Protein AF-A0AAJ2NU04-F1 (afdb_monomer_lite)

pLDDT: mean 92.3, std 6.12, range [57.88, 97.81]

Structure (mmCIF, N/CA/C/O backbone):
data_AF-A0AAJ2NU04-F1
#
_entry.id   AF-A0AAJ2NU04-F1
#
loop_
_atom_site.group_PDB
_atom_site.id
_atom_site.type_symbol
_atom_site.label_atom_id
_atom_site.label_alt_id
_atom_site.label_comp_id
_atom_site.label_asym_id
_atom_site.label_entity_id
_atom_site.label_seq_id
_atom_site.pdbx_PDB_ins_code
_atom_site.Cartn_x
_atom_site.Cartn_y
_atom_site.Cartn_z
_atom_site.occupancy
_atom_site.B_iso_or_equiv
_atom_site.auth_seq_id
_atom_site.auth_comp_id
_atom_site.auth_asym_id
_atom_site.auth_atom_id
_atom_site.pdbx_PDB_model_num
ATOM 1 N N . ILE A 1 1 ? -0.758 2.320 -23.422 1.00 90.00 1 ILE A N 1
ATOM 2 C CA . ILE A 1 1 ? 0.523 1.686 -23.021 1.00 90.00 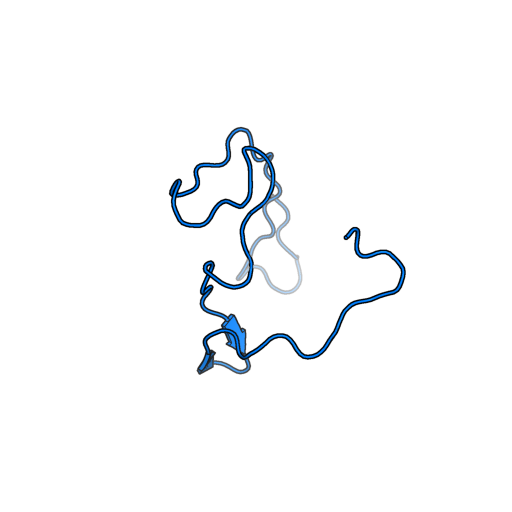1 ILE A CA 1
ATOM 3 C C . ILE A 1 1 ? 1.633 2.619 -23.468 1.00 90.00 1 ILE A C 1
ATOM 5 O O . ILE A 1 1 ? 1.584 3.061 -24.609 1.00 90.00 1 ILE A O 1
ATOM 9 N N . ARG A 1 2 ? 2.560 2.972 -22.577 1.00 93.31 2 ARG A N 1
ATOM 10 C CA . ARG A 1 2 ? 3.738 3.787 -22.899 1.00 93.31 2 ARG A CA 1
ATOM 11 C C . ARG A 1 2 ? 4.987 2.932 -22.722 1.00 93.31 2 ARG A C 1
ATOM 13 O O . ARG A 1 2 ? 5.143 2.327 -21.666 1.00 93.31 2 ARG A O 1
ATOM 20 N N . ILE A 1 3 ? 5.833 2.880 -23.742 1.00 93.44 3 ILE A N 1
ATOM 21 C CA . ILE A 1 3 ? 7.124 2.184 -23.724 1.00 93.44 3 ILE A CA 1
ATOM 22 C C . ILE A 1 3 ? 8.184 3.279 -23.871 1.00 93.44 3 ILE A C 1
ATOM 24 O O . ILE A 1 3 ? 8.072 4.047 -24.826 1.00 93.44 3 ILE A O 1
ATOM 28 N N . PRO A 1 4 ? 9.126 3.432 -22.927 1.00 91.38 4 PRO A N 1
ATOM 29 C CA . PRO A 1 4 ? 10.231 4.376 -23.077 1.00 91.38 4 PRO A CA 1
ATOM 30 C C . PRO A 1 4 ? 11.147 3.962 -24.231 1.00 91.38 4 PRO A C 1
ATOM 32 O O . PRO A 1 4 ? 11.458 2.779 -24.374 1.00 91.38 4 PRO A O 1
ATOM 35 N N . ASP A 1 5 ? 11.607 4.930 -25.022 1.00 90.06 5 ASP A N 1
ATOM 36 C CA . ASP A 1 5 ? 12.480 4.661 -26.170 1.00 90.06 5 ASP A CA 1
ATOM 37 C C . ASP A 1 5 ? 13.893 4.246 -25.721 1.00 90.06 5 ASP A C 1
ATOM 39 O O . ASP A 1 5 ? 14.541 3.419 -26.363 1.00 90.06 5 ASP A O 1
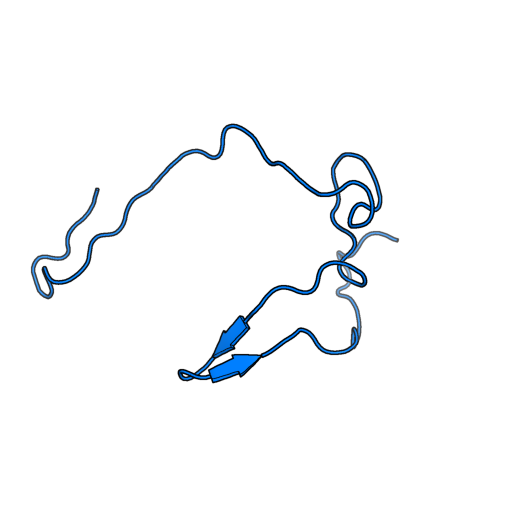ATOM 43 N N . GLU A 1 6 ? 14.365 4.781 -24.593 1.00 91.06 6 GLU A N 1
ATOM 44 C CA . GLU A 1 6 ? 15.702 4.520 -24.052 1.00 91.06 6 GLU A CA 1
ATOM 45 C C . GLU A 1 6 ? 15.814 3.162 -23.341 1.00 91.06 6 GLU A C 1
ATOM 47 O O . GLU A 1 6 ? 16.914 2.620 -23.216 1.00 91.06 6 GLU A O 1
ATOM 52 N N . GLU A 1 7 ? 14.694 2.595 -22.881 1.00 87.50 7 GLU A N 1
ATOM 53 C CA . GLU A 1 7 ? 14.664 1.314 -22.175 1.00 87.50 7 GLU A CA 1
ATOM 54 C C . GLU A 1 7 ? 13.377 0.524 -22.502 1.00 87.50 7 GLU A C 1
ATOM 56 O O . GLU A 1 7 ? 12.421 0.512 -21.723 1.00 87.50 7 GLU A O 1
ATOM 61 N N . PRO A 1 8 ? 13.342 -0.199 -23.640 1.00 85.81 8 PRO A N 1
ATOM 62 C CA . PR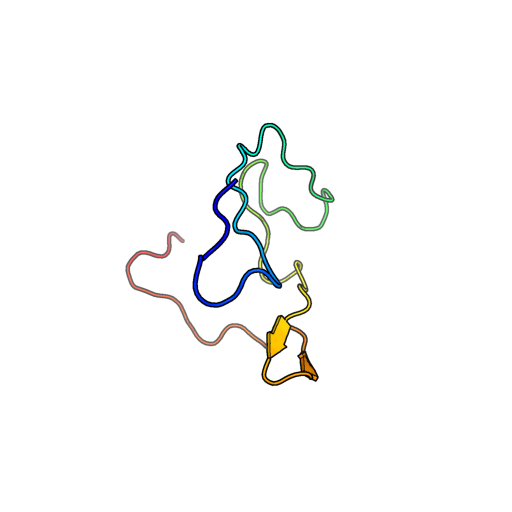O A 1 8 ? 12.151 -0.919 -24.099 1.00 85.81 8 PRO A CA 1
ATOM 63 C C . PRO A 1 8 ? 11.870 -2.214 -23.311 1.00 85.81 8 PRO A C 1
ATOM 65 O O . PRO A 1 8 ? 10.992 -2.991 -23.686 1.00 85.81 8 PRO A O 1
ATOM 68 N N . SER A 1 9 ? 12.626 -2.485 -22.239 1.00 94.81 9 SER A N 1
ATOM 69 C CA . SER A 1 9 ? 12.499 -3.691 -21.407 1.00 94.81 9 SER A CA 1
ATOM 70 C C . SER A 1 9 ? 11.255 -3.671 -20.509 1.00 94.81 9 SER A C 1
ATOM 72 O O . SER A 1 9 ? 10.851 -4.720 -20.002 1.00 94.81 9 SER A O 1
ATOM 74 N N . PHE A 1 10 ? 10.625 -2.505 -20.328 1.00 93.75 10 PHE A N 1
ATOM 75 C CA . PHE A 1 10 ? 9.403 -2.349 -19.548 1.00 93.75 10 PHE A CA 1
ATOM 76 C C . PHE A 1 10 ? 8.398 -1.410 -20.226 1.00 93.75 10 PHE A C 1
ATOM 78 O O . PHE A 1 10 ? 8.728 -0.617 -21.106 1.00 93.75 10 PHE A O 1
ATOM 85 N N . ALA A 1 11 ? 7.140 -1.495 -19.795 1.00 95.25 11 ALA A N 1
ATOM 86 C CA . ALA A 1 11 ? 6.067 -0.623 -20.252 1.00 95.25 11 ALA A CA 1
ATOM 87 C C . ALA A 1 11 ? 5.242 -0.117 -19.065 1.00 95.25 11 ALA A C 1
ATOM 89 O O . ALA A 1 11 ? 5.016 -0.837 -18.093 1.00 95.25 11 ALA A O 1
ATOM 90 N N . VAL A 1 12 ? 4.738 1.109 -19.173 1.00 94.81 12 VAL A N 1
ATOM 91 C CA . VAL A 1 12 ? 3.780 1.693 -18.231 1.00 94.81 12 VAL A CA 1
ATOM 92 C C . VAL A 1 12 ? 2.376 1.547 -18.811 1.00 94.81 12 VAL A C 1
ATOM 94 O O . VAL A 1 12 ? 2.068 2.040 -19.905 1.00 94.81 12 VAL A O 1
ATOM 97 N N . VAL A 1 13 ? 1.504 0.872 -18.067 1.00 95.88 13 VAL A N 1
ATOM 98 C CA . VAL A 1 13 ? 0.100 0.667 -18.431 1.00 95.88 13 VAL A CA 1
ATOM 99 C C . VAL A 1 13 ? -0.776 1.422 -17.443 1.00 95.88 13 VAL A C 1
ATOM 101 O O . VAL A 1 13 ? -0.641 1.259 -16.236 1.00 95.88 13 VAL A O 1
ATOM 104 N N . GLU A 1 14 ? -1.676 2.245 -17.967 1.00 96.88 14 GLU A N 1
ATOM 105 C CA . GLU A 1 14 ? -2.705 2.917 -17.182 1.00 96.88 14 GLU A CA 1
ATOM 106 C C . GLU A 1 14 ? -4.025 2.178 -17.377 1.00 96.88 14 GLU A C 1
ATOM 108 O O . GLU A 1 14 ? -4.387 1.834 -18.505 1.00 96.88 14 GLU A O 1
ATOM 113 N N . VAL A 1 15 ? -4.714 1.903 -16.273 1.00 96.31 15 VAL A N 1
ATOM 114 C CA . VAL A 1 15 ? -5.983 1.176 -16.255 1.00 96.31 15 VAL A CA 1
ATOM 115 C C . VAL A 1 15 ? -6.935 1.820 -15.259 1.00 96.31 15 VAL A C 1
ATOM 117 O O . VAL A 1 15 ? -6.510 2.422 -14.274 1.00 96.31 15 VAL A O 1
ATOM 120 N N . GLN A 1 16 ? -8.233 1.647 -15.493 1.00 97.81 16 GLN A N 1
ATOM 121 C CA . GLN A 1 16 ? -9.266 2.041 -14.547 1.00 97.81 16 GLN A CA 1
ATOM 122 C C . GLN A 1 16 ? -9.626 0.859 -13.643 1.00 97.81 16 GLN A C 1
ATOM 124 O O . GLN A 1 16 ? -10.014 -0.206 -14.125 1.00 97.81 16 GLN A O 1
ATOM 129 N N . ALA A 1 17 ? -9.550 1.059 -12.326 1.00 96.62 17 ALA A N 1
ATOM 130 C CA . ALA A 1 17 ? -10.136 0.126 -11.372 1.00 96.62 17 ALA A CA 1
ATOM 131 C C . ALA A 1 17 ? -11.666 0.254 -11.419 1.00 96.62 17 ALA A C 1
ATOM 133 O O . ALA A 1 17 ? -12.215 1.305 -11.095 1.00 96.62 17 ALA A O 1
ATOM 134 N N . ILE A 1 18 ? -12.349 -0.807 -11.848 1.00 97.81 18 ILE A N 1
ATOM 135 C CA . ILE A 1 18 ? -13.818 -0.829 -11.954 1.00 97.81 18 ILE A CA 1
ATOM 136 C C . ILE A 1 18 ? -14.494 -1.387 -10.700 1.00 97.81 18 ILE A C 1
ATOM 138 O O . ILE A 1 18 ? -15.622 -1.022 -10.396 1.00 97.81 18 ILE A O 1
ATOM 142 N N . HIS A 1 19 ? -13.803 -2.27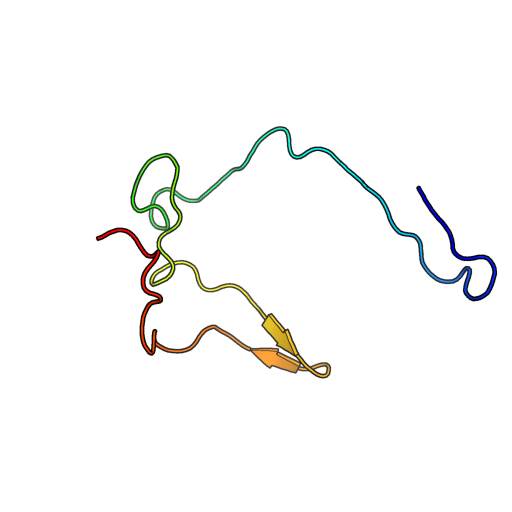3 -9.984 1.00 95.88 19 HIS A N 1
ATOM 143 C CA . HIS A 1 19 ? -14.293 -2.940 -8.786 1.00 95.88 19 HIS A CA 1
ATOM 144 C C . HIS A 1 19 ? -13.124 -3.204 -7.842 1.00 95.88 19 HIS A C 1
ATOM 146 O O . HIS A 1 19 ? -12.011 -3.493 -8.286 1.00 95.88 19 HIS A O 1
ATOM 152 N N . ILE A 1 20 ? -13.398 -3.129 -6.541 1.00 93.81 20 ILE A N 1
ATOM 153 C CA . ILE A 1 20 ? -12.467 -3.500 -5.478 1.00 93.81 20 ILE A CA 1
ATOM 154 C C . ILE A 1 20 ? -13.146 -4.589 -4.656 1.00 93.81 20 ILE A C 1
ATOM 156 O O . ILE A 1 20 ? -14.284 -4.430 -4.218 1.00 93.81 20 ILE A O 1
ATOM 160 N N . HIS A 1 21 ? -12.441 -5.697 -4.452 1.00 94.88 21 HIS A N 1
ATOM 161 C CA . HIS A 1 21 ? -12.882 -6.775 -3.580 1.00 94.88 21 HIS A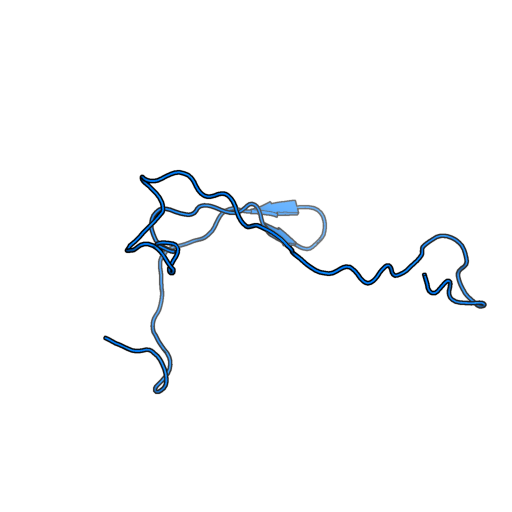 CA 1
ATOM 162 C C . HIS A 1 21 ? -11.996 -6.788 -2.341 1.00 94.88 21 HIS A C 1
ATOM 164 O O . HIS A 1 21 ? -10.772 -6.795 -2.453 1.00 94.88 21 HIS A O 1
ATOM 170 N N . ALA A 1 22 ? -12.617 -6.807 -1.168 1.00 95.06 22 ALA A N 1
ATOM 171 C CA . ALA A 1 22 ? -11.927 -6.893 0.108 1.00 95.06 22 ALA A CA 1
ATOM 172 C C . ALA A 1 22 ? -12.576 -7.971 0.974 1.00 95.06 22 ALA A C 1
ATOM 174 O O . ALA A 1 22 ? -13.787 -8.202 0.911 1.00 95.06 22 ALA A O 1
ATOM 175 N N . HIS A 1 23 ? -11.761 -8.642 1.785 1.00 96.25 23 HIS A N 1
ATOM 176 C CA . HIS A 1 23 ? -12.278 -9.566 2.784 1.00 96.25 23 HIS A CA 1
ATOM 177 C C . HIS A 1 23 ? -13.007 -8.771 3.872 1.00 96.25 23 HIS A C 1
ATOM 179 O O . HIS A 1 23 ? -12.479 -7.779 4.365 1.00 96.25 23 HIS A O 1
ATOM 185 N N . LYS A 1 24 ? -14.205 -9.199 4.280 1.00 95.44 24 LYS A N 1
ATOM 186 C CA . LYS A 1 24 ? -15.034 -8.421 5.221 1.00 95.44 24 LYS A CA 1
ATOM 187 C C . LYS A 1 24 ? -14.335 -8.140 6.551 1.00 95.44 24 LYS A C 1
ATOM 189 O O . LYS A 1 24 ? -14.565 -7.109 7.162 1.00 95.44 24 LYS A O 1
ATOM 194 N N . GLU A 1 25 ? -13.472 -9.048 6.992 1.00 96.31 25 GLU A N 1
ATOM 195 C CA . GLU A 1 25 ? -12.790 -8.917 8.282 1.00 96.31 25 GLU A CA 1
ATOM 196 C C . GLU A 1 25 ? -11.720 -7.821 8.302 1.00 96.31 25 GLU A C 1
ATOM 198 O O . GLU A 1 25 ? -11.416 -7.316 9.381 1.00 96.31 25 GLU A O 1
ATOM 203 N N . ILE A 1 26 ? -11.179 -7.431 7.139 1.00 95.81 26 ILE A N 1
ATOM 204 C CA . ILE A 1 26 ? -10.162 -6.371 7.022 1.00 95.81 26 ILE A CA 1
ATOM 205 C C . ILE A 1 26 ? -10.773 -4.993 6.752 1.00 95.81 26 ILE A C 1
ATOM 207 O O . ILE A 1 26 ? -10.045 -4.058 6.441 1.00 95.81 26 ILE A O 1
ATOM 211 N N . LEU A 1 27 ? -12.096 -4.868 6.815 1.00 96.38 27 LEU A N 1
ATOM 212 C CA . LEU A 1 27 ? -12.806 -3.613 6.612 1.00 96.38 27 LEU A CA 1
ATOM 213 C C . LEU A 1 27 ? -13.191 -2.994 7.959 1.00 96.38 27 LEU A C 1
ATOM 215 O O . LEU A 1 27 ? -13.574 -3.708 8.889 1.00 96.38 27 LEU A O 1
ATOM 219 N N . ILE A 1 28 ? -13.094 -1.667 8.051 1.00 94.62 28 ILE A N 1
ATOM 220 C CA . ILE A 1 28 ? -13.710 -0.886 9.136 1.00 94.62 28 ILE A CA 1
ATOM 221 C C . ILE A 1 28 ? -15.181 -0.627 8.788 1.00 94.62 28 ILE A C 1
ATOM 223 O O . ILE A 1 28 ? -16.058 -0.741 9.642 1.00 94.62 28 ILE A O 1
ATOM 227 N N . ASP A 1 29 ? -15.443 -0.325 7.515 1.00 92.75 29 ASP A N 1
ATOM 228 C CA . ASP A 1 29 ? -16.763 -0.120 6.922 1.00 92.75 29 ASP A CA 1
ATOM 229 C C . ASP A 1 29 ? -16.742 -0.498 5.424 1.00 92.75 29 ASP A C 1
ATOM 231 O O . ASP A 1 29 ? -15.746 -1.006 4.910 1.00 92.75 29 ASP A O 1
ATOM 235 N N . ASP A 1 30 ? -17.827 -0.236 4.694 1.00 90.38 30 ASP A N 1
ATOM 236 C CA . ASP A 1 30 ? -17.951 -0.594 3.272 1.00 90.38 30 ASP A CA 1
ATOM 237 C C . ASP A 1 30 ? -16.986 0.152 2.324 1.00 90.38 30 ASP A C 1
ATOM 239 O O . ASP A 1 30 ? -16.938 -0.143 1.127 1.00 90.38 30 ASP A O 1
ATOM 243 N N . ARG A 1 31 ? -16.245 1.150 2.815 1.00 91.56 31 ARG A N 1
ATOM 244 C CA . ARG A 1 31 ? -15.374 2.034 2.024 1.00 91.56 31 ARG A CA 1
ATOM 245 C C . ARG A 1 31 ? -13.932 2.088 2.526 1.00 91.56 31 ARG A C 1
ATOM 247 O O . ARG A 1 31 ? -13.063 2.505 1.760 1.00 91.56 31 ARG A O 1
ATOM 254 N N . HIS A 1 32 ? -13.660 1.654 3.754 1.00 92.12 32 HIS A N 1
ATOM 255 C CA . HIS A 1 32 ? -12.351 1.785 4.388 1.00 92.12 32 HIS A CA 1
ATOM 256 C C . HIS A 1 32 ? -11.782 0.438 4.838 1.00 92.12 32 HIS A C 1
ATOM 258 O O . HIS A 1 32 ? -12.402 -0.324 5.582 1.00 92.12 32 HIS A O 1
ATOM 264 N N . VAL A 1 33 ? -10.544 0.178 4.418 1.00 94.62 33 VAL A N 1
ATOM 265 C CA . VAL A 1 33 ? -9.724 -0.935 4.906 1.00 94.62 33 VAL A CA 1
ATOM 266 C C . VAL A 1 33 ? -9.156 -0.573 6.275 1.00 94.62 33 VAL A C 1
ATOM 268 O O . VAL A 1 33 ? -8.667 0.537 6.460 1.00 94.62 33 VAL A O 1
ATOM 271 N N . ASP A 1 34 ? -9.189 -1.522 7.205 1.00 93.12 34 ASP A N 1
ATOM 272 C CA . ASP A 1 34 ? -8.562 -1.438 8.522 1.00 93.12 34 ASP A CA 1
ATOM 273 C C . ASP A 1 34 ? -7.045 -1.645 8.391 1.00 93.12 34 ASP A C 1
ATOM 275 O O . ASP A 1 34 ? -6.610 -2.784 8.174 1.00 93.12 34 ASP A O 1
ATOM 279 N N . PRO A 1 35 ? -6.208 -0.598 8.537 1.00 90.31 35 PRO A N 1
ATOM 280 C CA . PRO A 1 35 ? -4.762 -0.728 8.372 1.00 90.31 35 PRO A CA 1
ATOM 281 C C . PRO A 1 35 ? -4.112 -1.612 9.442 1.00 90.31 35 PRO A C 1
ATOM 283 O O . PRO A 1 35 ? -3.001 -2.087 9.236 1.00 90.31 35 PRO A O 1
ATOM 286 N N . SER A 1 36 ? -4.788 -1.847 10.575 1.00 90.31 36 SER A N 1
ATOM 287 C CA . SER A 1 36 ? -4.286 -2.727 11.637 1.00 90.31 36 SER A CA 1
ATOM 288 C C . SER A 1 36 ? -4.478 -4.212 11.319 1.00 90.31 36 SER A C 1
ATOM 290 O O . SER A 1 36 ? -3.735 -5.055 11.820 1.00 90.31 36 SER A O 1
ATOM 292 N N . LYS A 1 37 ? -5.456 -4.543 10.465 1.00 93.31 37 LYS A N 1
ATOM 293 C CA . LYS A 1 37 ? -5.746 -5.918 10.024 1.00 93.31 37 LYS A CA 1
ATOM 294 C C . LYS A 1 37 ? -5.208 -6.210 8.633 1.00 93.31 37 LYS A C 1
ATOM 296 O O . LYS A 1 37 ? -4.890 -7.354 8.310 1.00 93.31 37 LYS A O 1
ATOM 301 N N . TRP A 1 38 ? -5.131 -5.190 7.786 1.00 93.50 38 TRP A N 1
ATOM 302 C CA . TRP A 1 38 ? -4.540 -5.308 6.468 1.00 93.50 38 TRP A CA 1
ATOM 303 C C . TRP A 1 38 ? -3.017 -5.382 6.586 1.00 93.50 38 TRP A C 1
ATOM 305 O O . TRP A 1 38 ? -2.361 -4.420 6.968 1.00 93.50 38 TRP A O 1
ATOM 315 N N . SER A 1 39 ? -2.451 -6.540 6.241 1.00 92.25 39 SER A N 1
ATOM 316 C CA . SER A 1 39 ? -1.009 -6.807 6.300 1.00 92.25 39 SER A CA 1
ATOM 317 C C . SER A 1 39 ? -0.429 -6.969 4.885 1.00 92.25 39 SER A C 1
ATOM 319 O O . SER A 1 39 ? -0.231 -8.092 4.417 1.00 92.25 39 SER A O 1
ATOM 321 N N . PRO A 1 40 ? -0.228 -5.869 4.133 1.00 93.88 40 PRO A N 1
ATOM 322 C CA . PRO A 1 40 ? 0.363 -5.926 2.806 1.00 93.88 40 PRO A CA 1
ATOM 323 C C . PRO A 1 40 ? 1.842 -6.320 2.867 1.00 93.88 40 PRO A C 1
ATOM 325 O O . PRO A 1 40 ? 2.557 -6.017 3.824 1.00 93.88 40 PRO A O 1
ATOM 328 N N . LEU A 1 41 ? 2.309 -6.942 1.785 1.00 95.44 41 LEU A N 1
ATOM 329 C CA . LEU A 1 41 ? 3.720 -7.232 1.570 1.00 95.44 41 LEU A CA 1
ATOM 330 C C . LEU A 1 41 ? 4.395 -6.037 0.889 1.00 95.44 41 LEU A C 1
ATOM 332 O O . LEU A 1 41 ? 4.024 -5.655 -0.221 1.00 95.44 41 LEU A O 1
ATOM 336 N N . ILE A 1 42 ? 5.401 -5.460 1.536 1.00 95.94 42 ILE A N 1
ATOM 337 C CA . ILE A 1 42 ? 6.170 -4.325 1.026 1.00 95.94 42 ILE A CA 1
ATOM 338 C C . ILE A 1 42 ? 7.474 -4.842 0.427 1.00 95.94 42 ILE A C 1
ATOM 340 O O . ILE A 1 42 ? 8.282 -5.461 1.118 1.00 95.94 42 ILE A O 1
ATOM 344 N N . TYR A 1 43 ? 7.699 -4.555 -0.854 1.00 96.88 43 TYR A N 1
ATOM 345 C CA . TYR A 1 43 ? 8.968 -4.824 -1.521 1.00 96.88 43 TYR A CA 1
ATOM 346 C C . TYR A 1 43 ? 9.895 -3.614 -1.388 1.00 96.88 43 TYR A C 1
ATOM 348 O O . TYR A 1 43 ? 9.662 -2.574 -2.002 1.00 96.88 43 TYR A O 1
ATOM 356 N N . ASN A 1 44 ? 10.945 -3.748 -0.581 1.00 97.19 44 ASN A N 1
ATOM 357 C CA . ASN A 1 44 ? 11.913 -2.691 -0.319 1.00 97.19 44 ASN A CA 1
ATOM 358 C C . ASN A 1 44 ? 13.341 -3.221 -0.509 1.00 97.19 44 ASN A C 1
ATOM 360 O O . ASN A 1 44 ? 13.714 -4.229 0.084 1.00 97.19 44 ASN A O 1
ATOM 364 N N . PHE A 1 45 ? 14.133 -2.575 -1.369 1.00 95.88 45 PHE A N 1
ATOM 365 C CA . PHE A 1 45 ? 15.511 -2.974 -1.707 1.00 95.88 45 PHE A CA 1
ATOM 366 C C . PHE A 1 45 ? 15.705 -4.472 -2.012 1.00 95.88 45 PHE A C 1
ATOM 368 O O . PHE A 1 45 ? 16.715 -5.058 -1.641 1.00 95.88 45 PHE A O 1
ATOM 375 N N . ARG A 1 46 ? 14.763 -5.093 -2.735 1.00 96.19 46 ARG A N 1
ATOM 376 C CA . ARG A 1 46 ? 14.752 -6.540 -3.041 1.00 96.19 46 ARG A CA 1
ATOM 377 C C . ARG A 1 46 ? 14.478 -7.478 -1.866 1.00 96.19 46 ARG A C 1
ATOM 379 O O . ARG A 1 46 ? 14.694 -8.681 -1.977 1.00 96.19 46 ARG A O 1
ATOM 386 N N . HIS A 1 47 ? 13.942 -6.948 -0.778 1.00 96.69 47 HIS A N 1
ATOM 387 C CA . HIS A 1 47 ? 13.484 -7.713 0.371 1.00 96.69 47 HIS A CA 1
ATOM 388 C C . HIS A 1 47 ? 11.992 -7.478 0.598 1.00 96.69 47 HIS A C 1
ATOM 390 O O . HIS A 1 47 ? 11.458 -6.415 0.279 1.00 96.69 47 HIS A O 1
ATOM 396 N N . TYR A 1 48 ? 11.321 -8.489 1.143 1.00 96.88 48 TYR A N 1
ATOM 397 C CA . TYR A 1 48 ? 9.905 -8.426 1.475 1.00 96.88 48 TYR A CA 1
ATOM 398 C C . TYR A 1 48 ? 9.722 -8.178 2.971 1.00 96.88 48 TYR A C 1
ATOM 400 O O . TYR A 1 48 ? 10.317 -8.873 3.794 1.00 96.88 48 TYR A O 1
ATOM 408 N N . PHE A 1 49 ? 8.877 -7.211 3.309 1.00 95.31 49 PHE A N 1
ATOM 409 C CA . PHE A 1 49 ? 8.564 -6.819 4.680 1.00 95.31 49 PHE A CA 1
ATOM 410 C C . PHE A 1 49 ? 7.052 -6.779 4.894 1.00 95.31 49 PHE A C 1
ATOM 412 O O . PHE A 1 49 ? 6.298 -6.522 3.957 1.00 95.31 49 PHE A O 1
ATOM 419 N N . GLY A 1 50 ? 6.613 -7.010 6.130 1.00 93.00 50 GLY A N 1
ATOM 420 C CA . GLY A 1 50 ? 5.256 -6.673 6.564 1.00 93.00 50 GLY A CA 1
ATOM 421 C C . GLY A 1 50 ? 5.180 -5.246 7.114 1.00 93.00 50 GLY A C 1
ATOM 422 O O . GLY A 1 50 ? 6.208 -4.594 7.319 1.00 93.00 50 GLY A O 1
ATOM 423 N N . LEU A 1 51 ? 3.963 -4.773 7.387 1.00 91.44 51 LEU A N 1
ATOM 424 C CA . LEU A 1 51 ? 3.758 -3.541 8.150 1.00 91.44 51 LEU A CA 1
ATOM 425 C C . LEU A 1 51 ? 4.170 -3.718 9.618 1.00 91.44 51 LEU A C 1
ATOM 427 O O . LEU A 1 51 ? 3.986 -4.780 10.210 1.00 91.44 51 LEU A O 1
ATOM 431 N N . GLY A 1 52 ? 4.718 -2.650 10.196 1.00 89.25 52 GLY A N 1
ATOM 432 C CA . GLY A 1 52 ? 4.917 -2.521 11.638 1.00 89.25 52 GLY A CA 1
ATOM 433 C C . GLY A 1 52 ? 3.733 -1.832 12.320 1.00 89.25 52 GLY A C 1
ATOM 434 O O . GLY A 1 52 ? 2.736 -1.501 11.680 1.00 89.25 52 GLY A O 1
ATOM 435 N N . ASN A 1 53 ? 3.869 -1.579 13.621 1.00 90.25 53 ASN A N 1
ATOM 436 C CA . ASN A 1 53 ? 2.868 -0.842 14.391 1.00 90.25 53 ASN A CA 1
ATOM 437 C C . ASN A 1 53 ? 2.712 0.598 13.878 1.00 90.25 53 ASN A C 1
ATOM 439 O O . ASN A 1 53 ? 3.693 1.230 13.479 1.00 90.25 53 ASN A O 1
ATOM 443 N N . GLU A 1 54 ? 1.493 1.135 13.953 1.00 90.75 54 GLU A N 1
ATOM 444 C CA . GLU A 1 54 ? 1.245 2.556 13.708 1.00 90.75 54 GLU A CA 1
ATOM 445 C C . GLU A 1 54 ? 2.052 3.417 14.695 1.00 90.75 54 GLU A C 1
ATOM 447 O O . GLU A 1 54 ? 2.090 3.141 15.895 1.00 90.75 54 GLU A O 1
ATOM 452 N N . LEU A 1 55 ? 2.697 4.471 14.186 1.00 92.12 55 LEU A N 1
ATOM 453 C CA . LEU A 1 55 ? 3.535 5.374 14.987 1.00 92.12 55 LEU A CA 1
ATOM 454 C C . LEU A 1 55 ? 2.911 6.762 15.199 1.00 92.12 55 LEU A C 1
ATOM 456 O O . LEU A 1 55 ? 3.444 7.565 15.963 1.00 92.12 55 LEU A O 1
ATOM 460 N N . GLY A 1 56 ? 1.795 7.063 14.535 1.00 90.81 56 GLY A N 1
ATOM 461 C CA . GLY A 1 56 ? 1.079 8.326 14.670 1.00 90.81 56 GLY A CA 1
ATOM 462 C C . GLY A 1 56 ? 0.275 8.685 13.425 1.00 90.81 56 GLY A C 1
ATOM 463 O O . GLY A 1 56 ? 0.339 8.006 12.403 1.00 90.81 56 GLY A O 1
ATOM 464 N N . LYS A 1 57 ? -0.441 9.809 13.506 1.00 90.25 57 LYS A N 1
ATOM 465 C CA . LYS A 1 57 ? -1.328 10.301 12.449 1.00 90.25 57 LYS A CA 1
ATOM 466 C C . LYS A 1 57 ? -1.074 11.763 12.109 1.00 90.25 57 LYS A C 1
ATOM 468 O O . LYS A 1 57 ? -0.630 12.546 12.948 1.00 90.25 57 LYS A O 1
ATOM 473 N N . THR A 1 58 ? -1.378 12.139 10.870 1.00 90.81 58 THR A N 1
ATOM 474 C CA . THR A 1 58 ? -1.295 13.538 10.422 1.00 90.81 58 THR A CA 1
ATOM 475 C C . THR A 1 58 ? -2.543 14.327 10.831 1.00 90.81 58 THR A C 1
ATOM 477 O O . THR A 1 58 ? -3.582 13.747 11.144 1.00 90.81 58 THR A O 1
ATOM 480 N N . PHE A 1 59 ? -2.475 15.663 10.780 1.00 88.19 59 PHE A N 1
ATOM 481 C CA . PHE A 1 59 ? -3.595 16.539 11.159 1.00 88.19 59 PHE A CA 1
ATOM 482 C C . PHE A 1 59 ? -4.858 16.375 10.293 1.00 88.19 59 PHE A C 1
ATOM 484 O O . PHE A 1 59 ? -5.923 16.837 10.686 1.00 88.19 59 PHE A O 1
ATOM 491 N N . ARG A 1 60 ? -4.738 15.753 9.111 1.00 84.44 60 ARG A N 1
ATOM 492 C CA . ARG A 1 60 ? -5.853 15.480 8.188 1.00 84.44 60 ARG A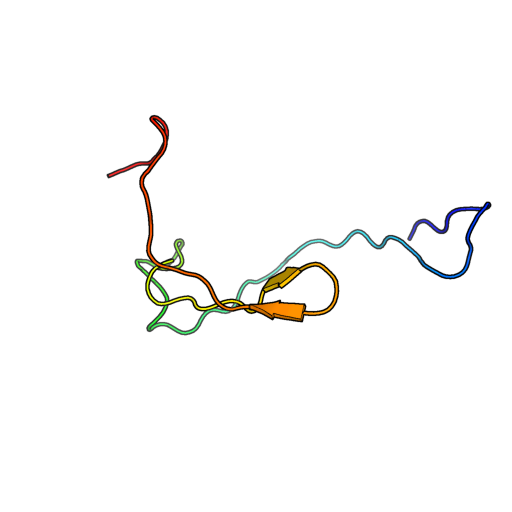 CA 1
ATOM 493 C C . ARG A 1 60 ? -6.478 14.100 8.387 1.00 84.44 60 ARG A C 1
ATOM 495 O O . ARG A 1 60 ? -7.396 13.758 7.654 1.00 84.44 60 ARG A O 1
ATOM 502 N N . SER A 1 61 ? -5.968 13.302 9.325 1.00 84.44 61 SER A N 1
ATOM 503 C CA . SER A 1 61 ? -6.582 12.022 9.659 1.00 84.44 61 SER A CA 1
ATOM 504 C C . SER A 1 61 ? -7.894 12.273 10.393 1.00 84.44 61 SER A C 1
ATOM 506 O O . SER A 1 61 ? -7.898 12.908 11.451 1.00 84.44 61 SER A O 1
ATOM 508 N N . GLU A 1 62 ? -8.988 11.752 9.845 1.00 69.88 62 GLU A N 1
ATOM 509 C CA . GLU A 1 62 ? -10.274 11.708 10.540 1.00 69.88 62 GLU A CA 1
ATOM 510 C C . GLU A 1 62 ? -10.168 10.817 11.798 1.00 69.88 62 GLU A C 1
ATOM 512 O O . GLU A 1 62 ? -9.170 10.108 11.994 1.00 69.88 62 GLU A O 1
ATOM 517 N N . LYS A 1 63 ? -11.122 10.974 12.723 1.00 57.88 63 LYS A N 1
ATOM 518 C CA . LYS A 1 63 ? -11.156 10.248 14.001 1.00 57.88 63 LYS A CA 1
ATOM 519 C C . LYS A 1 63 ? -11.775 8.872 13.852 1.00 57.88 63 LYS A C 1
ATOM 521 O O . LYS A 1 63 ? -12.797 8.790 13.143 1.00 57.88 63 LYS A O 1
#

Sequence (63 aa):
IRIPDEEPSFAVVEVQAIHIHAHKEILIDDRHVDPSKWSPLIYNFRHYFGLGNELGKTFRSEK

Organism: Alkalihalophilus pseudofirmus (NCBI:txid79885)

Radius of gyration: 17.17 Å; chains: 1; bounding box: 34×26×41 Å

Secondary structure (DSSP, 8-state):
-B--SS-TT--B-----------GGGBSSSS-B-TTT--PPEEETTEEE---------TT---

InterPro domains:
  IPR012349 FMN-binding split barrel [G3DSA:2.30.110.10] (2-63)

Foldseek 3Di:
DAADPVHNVDGDDDDDDPDDDDDPVQAPDPPHGNPVPDWDWDQDPNDTDTDDDDPDDDPPDDD